Protein AF-A0A830CHP4-F1 (afdb_monomer_lite)

Secondary structure (DSSP, 8-state):
-----S-TT----HHHHHHHHHHHHHHHHHHHHHHHHHHHHTT-SS--GGG--

Radius of gyration: 16.8 Å; chains: 1; bounding box: 36×23×36 Å

pLDDT: mean 87.75, std 13.55, range [40.47, 98.31]

Sequence (53 aa):
MTERDFKTDLRFKSSAVAALQEAVEAYLVGLFEDTNLCDIHAKRVTIMPKDEN

Foldseek 3Di:
DDPPPDDPPDDDDPVVVVVVVVVVVVVVVVLVVQLCVQQVVVVHRDRDPVSND

Organism: NCBI:txid374723

Structure (mmCIF, N/CA/C/O backbone):
data_AF-A0A830CHP4-F1
#
_entry.id   AF-A0A830CHP4-F1
#
loop_
_atom_site.group_PDB
_atom_site.id
_atom_site.type_symbol
_atom_site.label_atom_id
_atom_site.label_alt_id
_atom_site.label_comp_id
_atom_site.label_asym_id
_atom_site.label_entity_id
_atom_site.label_seq_id
_atom_site.pdbx_PDB_ins_code
_atom_site.Cartn_x
_atom_site.Cartn_y
_atom_site.Cartn_z
_atom_site.occupancy
_atom_site.B_iso_or_equiv
_atom_site.auth_seq_id
_atom_site.auth_comp_id
_atom_site.auth_asym_id
_atom_site.auth_atom_id
_atom_site.pdbx_PDB_model_num
ATOM 1 N N . MET A 1 1 ? -17.914 -19.761 -8.031 1.00 40.47 1 MET A N 1
ATOM 2 C CA . MET A 1 1 ? -17.118 -19.789 -6.790 1.00 40.47 1 MET A CA 1
ATOM 3 C C . MET A 1 1 ? -17.476 -18.526 -6.029 1.00 40.47 1 MET A C 1
ATOM 5 O O . MET A 1 1 ? -17.088 -17.454 -6.458 1.00 40.47 1 MET A O 1
ATOM 9 N N . THR A 1 2 ? -18.377 -18.604 -5.049 1.00 51.59 2 THR A N 1
ATOM 10 C CA . THR A 1 2 ? -18.817 -17.420 -4.294 1.00 51.59 2 THR A CA 1
ATOM 11 C C . THR A 1 2 ? -18.081 -17.396 -2.962 1.00 51.59 2 THR A C 1
ATOM 13 O O . THR A 1 2 ? -18.368 -18.231 -2.110 1.00 51.59 2 THR A O 1
ATOM 16 N N . GLU A 1 3 ? -17.141 -16.464 -2.809 1.00 59.84 3 GLU A N 1
ATOM 17 C CA . GLU A 1 3 ? -16.335 -16.196 -1.607 1.00 59.84 3 GLU A CA 1
ATOM 18 C C . GLU A 1 3 ? -17.191 -15.666 -0.442 1.00 59.84 3 GLU A C 1
ATOM 20 O O . GLU A 1 3 ? -17.111 -14.502 -0.054 1.00 59.84 3 GLU A O 1
ATOM 25 N N . ARG A 1 4 ? -18.071 -16.494 0.122 1.00 58.53 4 ARG A N 1
ATOM 26 C CA . ARG A 1 4 ? -18.832 -16.133 1.327 1.00 58.53 4 ARG A CA 1
ATOM 27 C C . ARG A 1 4 ? -18.551 -17.104 2.462 1.00 58.53 4 ARG A C 1
ATOM 29 O O . ARG A 1 4 ? -19.472 -17.701 2.998 1.00 58.53 4 ARG A O 1
ATOM 36 N N . ASP A 1 5 ? -17.279 -17.189 2.843 1.00 64.56 5 ASP A N 1
ATOM 37 C CA . ASP A 1 5 ? -16.832 -17.856 4.075 1.00 64.56 5 ASP A CA 1
ATOM 38 C C . ASP A 1 5 ? -16.286 -16.864 5.118 1.00 64.56 5 ASP A C 1
ATOM 40 O O . ASP A 1 5 ? -15.531 -17.221 6.020 1.00 64.56 5 ASP A O 1
ATOM 44 N N . PHE A 1 6 ? -16.704 -15.598 5.051 1.00 65.44 6 PHE A N 1
ATOM 45 C CA . PHE A 1 6 ? -16.523 -14.677 6.168 1.00 65.44 6 PHE A CA 1
ATOM 46 C C . PHE A 1 6 ? -17.749 -14.745 7.073 1.00 65.44 6 PHE A C 1
ATOM 48 O O . PHE A 1 6 ? -18.881 -14.543 6.632 1.00 65.44 6 PHE A O 1
ATOM 55 N N . LYS A 1 7 ? -17.509 -15.061 8.350 1.00 75.31 7 LYS A N 1
ATOM 56 C CA . LYS A 1 7 ? -18.520 -15.145 9.411 1.00 75.31 7 LYS A CA 1
ATOM 57 C C . LYS A 1 7 ? -19.424 -13.907 9.333 1.00 75.31 7 LYS A C 1
ATOM 59 O O . LYS A 1 7 ? -18.953 -12.792 9.539 1.00 75.31 7 LYS A O 1
ATOM 64 N N . THR A 1 8 ? -20.706 -14.104 9.027 1.00 74.44 8 THR A N 1
ATOM 65 C CA . THR A 1 8 ? -21.647 -13.033 8.637 1.00 74.44 8 THR A CA 1
ATOM 66 C C . THR A 1 8 ? -21.966 -12.025 9.744 1.00 74.44 8 THR A C 1
ATOM 68 O O . THR A 1 8 ? -22.693 -11.071 9.499 1.00 74.44 8 THR A O 1
ATOM 71 N N . ASP A 1 9 ? -21.426 -12.228 10.946 1.00 82.56 9 ASP A N 1
ATOM 72 C CA . ASP A 1 9 ? -21.715 -11.445 12.150 1.00 82.56 9 ASP A CA 1
ATOM 73 C C . ASP A 1 9 ? -20.447 -10.823 12.772 1.00 82.56 9 ASP A C 1
ATOM 75 O O . ASP A 1 9 ? -20.339 -10.602 13.980 1.00 82.56 9 ASP A O 1
ATOM 79 N N . LEU A 1 10 ? -19.426 -10.575 11.945 1.00 84.88 10 LEU A N 1
ATOM 80 C CA . LEU A 1 10 ? -18.182 -9.950 12.382 1.00 84.88 10 LEU A CA 1
ATOM 81 C C . LEU A 1 10 ? -18.326 -8.421 12.402 1.00 84.88 10 LEU A C 1
ATOM 83 O O . LEU A 1 10 ? -18.613 -7.792 11.385 1.00 84.88 10 LEU A O 1
ATOM 87 N N . ARG A 1 11 ? -18.094 -7.806 13.565 1.00 89.69 11 ARG A N 1
ATOM 88 C CA . ARG A 1 11 ? -18.083 -6.345 13.727 1.00 89.69 11 ARG A CA 1
ATOM 89 C C . ARG A 1 11 ? -16.644 -5.870 13.884 1.00 89.69 11 ARG A C 1
ATOM 91 O O . ARG A 1 11 ? -15.945 -6.305 14.797 1.00 89.69 11 ARG A O 1
ATOM 98 N N . PHE A 1 12 ? -16.215 -4.958 13.020 1.00 88.56 12 PHE A N 1
ATOM 99 C CA . PHE A 1 12 ? -14.887 -4.355 13.088 1.00 88.56 12 PHE A CA 1
ATOM 100 C C . PHE A 1 12 ? -14.927 -3.017 13.823 1.00 88.56 12 PHE A C 1
ATOM 102 O O . PHE A 1 12 ? -15.881 -2.248 13.703 1.00 88.56 12 PHE A O 1
ATOM 109 N N . LYS A 1 13 ? -13.861 -2.719 14.569 1.00 95.00 13 LYS A N 1
ATOM 110 C CA . LYS A 1 13 ? -13.613 -1.355 15.048 1.00 95.00 13 LYS A CA 1
ATOM 111 C C . LYS A 1 13 ? -13.212 -0.483 13.858 1.00 95.00 13 LYS A C 1
ATOM 113 O O . LYS A 1 13 ? -12.492 -0.956 12.983 1.00 95.00 13 LYS A O 1
ATOM 118 N N . SER A 1 14 ? -13.593 0.794 13.862 1.00 94.56 14 SER A N 1
ATOM 119 C CA . SER A 1 14 ? -13.151 1.754 12.837 1.00 94.56 14 SER A CA 1
ATOM 120 C C . SER A 1 14 ? -11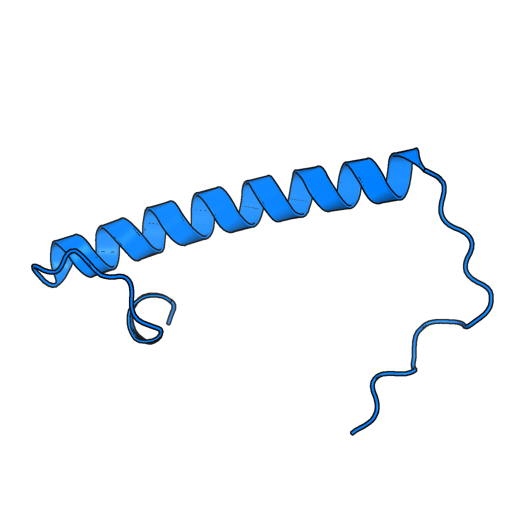.623 1.808 12.721 1.00 94.56 14 SER A C 1
ATOM 122 O O . SER A 1 14 ? -11.088 1.820 11.619 1.00 94.56 14 SER A O 1
ATOM 124 N N . SER A 1 15 ? -10.916 1.729 13.851 1.00 96.75 15 SER A N 1
ATOM 125 C CA . SER A 1 15 ? -9.451 1.678 13.885 1.00 96.75 15 SER A CA 1
ATOM 126 C C . SER A 1 15 ? -8.859 0.419 13.249 1.00 96.75 15 SER A C 1
ATOM 128 O O . SER A 1 15 ? -7.767 0.479 12.701 1.00 96.75 15 SER A O 1
ATOM 130 N N . ALA A 1 16 ? -9.562 -0.717 13.300 1.00 95.56 16 ALA A N 1
ATOM 131 C CA . ALA A 1 16 ? -9.100 -1.946 12.658 1.00 95.56 16 ALA A CA 1
ATOM 132 C C . ALA A 1 16 ? -9.176 -1.828 11.131 1.00 95.56 16 ALA A C 1
ATOM 134 O O . ALA A 1 16 ? -8.269 -2.272 10.440 1.00 95.56 16 ALA A O 1
ATOM 135 N N . VAL A 1 17 ? -10.228 -1.186 10.613 1.00 95.12 17 VAL A N 1
ATOM 136 C CA . VAL A 1 17 ? -10.355 -0.908 9.176 1.00 95.12 17 VAL A CA 1
ATOM 137 C C . VAL A 1 17 ? -9.276 0.074 8.719 1.00 95.12 17 VAL A C 1
ATOM 139 O O . VAL A 1 17 ? -8.633 -0.174 7.707 1.00 95.12 17 VAL A O 1
ATOM 142 N N . ALA A 1 18 ? -9.018 1.132 9.496 1.00 97.25 18 ALA A N 1
ATOM 143 C CA . ALA A 1 18 ? -7.952 2.088 9.196 1.00 97.25 18 ALA A CA 1
ATOM 144 C C . ALA A 1 18 ? -6.563 1.425 9.167 1.00 97.25 18 ALA A C 1
ATOM 146 O O . ALA A 1 18 ? -5.802 1.641 8.232 1.00 97.25 18 ALA A O 1
ATOM 147 N N . ALA A 1 19 ? -6.262 0.560 10.141 1.00 97.44 19 ALA A N 1
ATOM 148 C CA . ALA A 1 19 ? -4.996 -0.171 10.175 1.00 97.44 19 ALA A CA 1
ATOM 149 C C . ALA A 1 19 ? -4.832 -1.126 8.980 1.00 97.44 19 ALA A C 1
ATOM 151 O O . ALA A 1 19 ? -3.737 -1.257 8.442 1.00 97.44 19 ALA A O 1
ATOM 152 N N . LEU A 1 20 ? -5.914 -1.786 8.547 1.00 97.38 20 LEU A N 1
ATOM 153 C CA . LEU A 1 20 ? -5.888 -2.626 7.346 1.00 97.38 20 LEU A CA 1
ATOM 154 C C . LEU A 1 20 ? -5.646 -1.796 6.088 1.00 97.38 20 LEU A C 1
ATOM 156 O O . LEU A 1 20 ? -4.864 -2.213 5.241 1.00 97.38 20 LEU A O 1
ATOM 160 N N . GLN A 1 21 ? -6.287 -0.632 5.975 1.00 97.75 21 GLN A N 1
ATOM 161 C CA . GLN A 1 21 ? -6.069 0.269 4.850 1.00 97.75 21 GLN A CA 1
ATOM 162 C C . GLN A 1 21 ? -4.604 0.712 4.780 1.00 97.75 21 GLN A C 1
ATOM 164 O O . GLN A 1 21 ? -3.981 0.562 3.736 1.00 97.75 21 GLN A O 1
ATOM 169 N N . GLU A 1 22 ? -4.037 1.174 5.894 1.00 98.00 22 GLU A N 1
ATOM 170 C CA . GLU A 1 22 ? -2.642 1.619 5.954 1.00 98.00 22 GLU A CA 1
ATOM 171 C C . GLU A 1 22 ? -1.664 0.489 5.596 1.00 98.00 22 GLU A C 1
ATOM 173 O O . GLU A 1 22 ? -0.746 0.683 4.801 1.00 98.00 22 GLU A O 1
ATOM 178 N N . ALA A 1 23 ? -1.892 -0.719 6.119 1.00 98.06 23 ALA A N 1
ATOM 179 C CA . ALA A 1 23 ? -1.065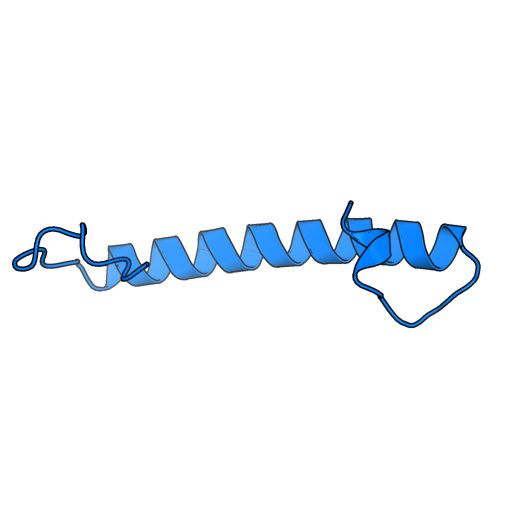 -1.879 5.798 1.00 98.06 23 ALA A CA 1
ATOM 180 C C . ALA A 1 23 ? -1.139 -2.261 4.309 1.00 98.06 23 ALA A C 1
ATOM 182 O O . ALA A 1 23 ? -0.117 -2.578 3.700 1.00 98.06 23 ALA A O 1
ATOM 183 N N . VAL A 1 24 ? -2.338 -2.229 3.719 1.00 98.00 24 VAL A N 1
ATOM 184 C CA . VAL A 1 24 ? -2.547 -2.545 2.299 1.00 98.00 24 VAL A CA 1
ATOM 185 C C . VAL A 1 24 ? -1.922 -1.479 1.405 1.00 98.00 24 VAL A C 1
ATOM 187 O O . VAL A 1 24 ? -1.260 -1.827 0.434 1.00 98.00 24 VAL A O 1
ATOM 190 N N . GLU A 1 25 ? -2.075 -0.198 1.734 1.00 98.31 25 GLU A N 1
ATOM 191 C CA . GLU A 1 25 ? -1.450 0.893 0.985 1.00 98.31 25 GLU A CA 1
ATOM 192 C C . GLU A 1 25 ? 0.078 0.792 1.028 1.00 98.31 25 GLU A C 1
ATOM 194 O O . GLU A 1 25 ? 0.712 0.839 -0.022 1.00 98.31 25 GLU A O 1
ATOM 199 N N . ALA A 1 26 ? 0.672 0.558 2.203 1.00 98.06 26 ALA A N 1
ATOM 200 C CA . ALA A 1 26 ? 2.118 0.375 2.329 1.00 98.06 26 ALA A CA 1
ATOM 201 C C . ALA A 1 26 ? 2.632 -0.817 1.503 1.00 98.06 26 ALA A C 1
ATOM 203 O O . ALA A 1 26 ? 3.668 -0.717 0.845 1.00 98.06 26 ALA A O 1
ATOM 204 N N . TYR A 1 27 ? 1.895 -1.932 1.500 1.00 97.94 27 TYR A N 1
ATOM 205 C CA . TYR A 1 27 ? 2.232 -3.100 0.687 1.00 97.94 27 TYR A CA 1
ATOM 206 C C . TYR A 1 27 ? 2.151 -2.803 -0.815 1.00 97.94 27 TYR A C 1
ATOM 208 O O . TYR A 1 27 ? 3.084 -3.117 -1.551 1.00 97.94 27 TYR A O 1
ATOM 216 N N . LEU A 1 28 ? 1.059 -2.180 -1.269 1.00 97.56 28 LEU A N 1
ATOM 217 C CA . LEU A 1 28 ? 0.861 -1.859 -2.683 1.00 97.56 28 LEU A CA 1
ATOM 218 C C . LEU A 1 28 ? 1.884 -0.841 -3.186 1.00 97.56 28 LEU A C 1
ATOM 220 O O . LEU A 1 28 ? 2.358 -0.977 -4.309 1.00 97.56 28 LEU A O 1
ATOM 224 N N . VAL A 1 29 ? 2.254 0.146 -2.367 1.00 97.81 29 VAL A N 1
ATOM 225 C CA . VAL A 1 29 ? 3.310 1.106 -2.712 1.00 97.81 29 VAL A CA 1
ATOM 226 C C . VAL A 1 29 ? 4.628 0.376 -2.965 1.00 97.81 29 VAL A C 1
ATOM 228 O O . VAL A 1 29 ? 5.187 0.531 -4.047 1.00 97.81 29 VAL A O 1
ATOM 231 N N . GLY A 1 30 ? 5.078 -0.478 -2.039 1.00 96.62 30 GLY A N 1
ATOM 232 C CA . GLY A 1 30 ? 6.314 -1.248 -2.229 1.00 96.62 30 GLY A CA 1
ATOM 233 C C . GLY A 1 30 ? 6.252 -2.190 -3.437 1.00 96.62 30 GLY A C 1
ATOM 234 O O . GLY A 1 30 ? 7.188 -2.254 -4.229 1.00 96.62 30 GLY A O 1
ATOM 235 N N . LEU A 1 31 ? 5.114 -2.861 -3.643 1.00 96.06 31 LEU A N 1
ATOM 236 C CA . LEU A 1 31 ? 4.910 -3.734 -4.800 1.00 96.06 31 LEU A CA 1
ATOM 237 C C . LEU A 1 31 ? 5.022 -2.966 -6.126 1.00 96.06 31 LEU A C 1
ATOM 239 O O . LEU A 1 31 ? 5.666 -3.437 -7.064 1.00 96.06 31 LEU A O 1
ATOM 243 N N . PHE A 1 32 ? 4.416 -1.781 -6.222 1.00 96.38 32 PHE A N 1
ATOM 244 C CA . PHE A 1 32 ? 4.491 -0.968 -7.435 1.00 96.38 32 PHE A CA 1
ATOM 245 C C . PHE A 1 32 ? 5.865 -0.325 -7.644 1.00 96.38 32 PHE A C 1
ATOM 247 O O . PHE A 1 32 ? 6.253 -0.122 -8.794 1.00 96.38 32 PHE A O 1
ATOM 254 N N . GLU A 1 33 ? 6.621 -0.044 -6.581 1.00 96.00 33 GLU A N 1
ATOM 255 C CA . GLU A 1 33 ? 8.023 0.373 -6.688 1.00 96.00 33 GLU A CA 1
ATOM 256 C C . GLU A 1 33 ? 8.872 -0.719 -7.351 1.00 96.00 33 GLU A C 1
ATOM 258 O O . GLU A 1 33 ? 9.549 -0.445 -8.346 1.00 96.00 33 GLU A O 1
ATOM 263 N N . ASP A 1 34 ? 8.766 -1.962 -6.873 1.00 95.31 34 ASP A N 1
ATOM 264 C CA . ASP A 1 34 ? 9.472 -3.113 -7.448 1.00 95.31 34 ASP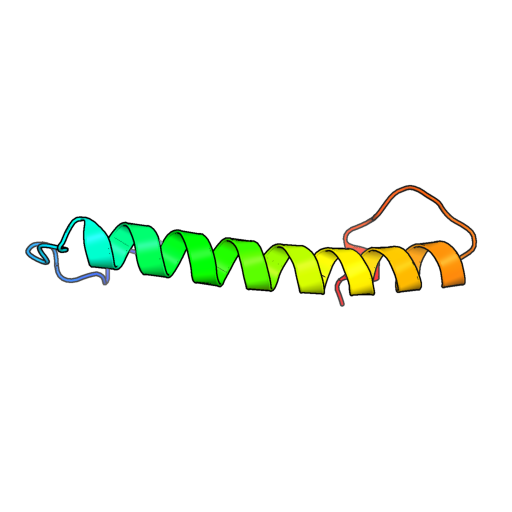 A CA 1
ATOM 265 C C . ASP A 1 34 ? 9.034 -3.380 -8.896 1.00 95.31 34 ASP A C 1
ATOM 267 O O . ASP A 1 34 ? 9.863 -3.533 -9.797 1.00 95.31 34 ASP A O 1
ATOM 271 N N . THR A 1 35 ? 7.727 -3.339 -9.155 1.00 95.06 35 THR A N 1
ATOM 272 C CA . THR A 1 35 ? 7.162 -3.538 -10.499 1.00 95.06 35 THR A CA 1
ATOM 273 C C . THR A 1 35 ? 7.657 -2.468 -11.480 1.00 95.06 35 THR A C 1
ATOM 275 O O . THR A 1 35 ? 8.014 -2.764 -12.624 1.00 95.06 35 THR A O 1
ATOM 278 N N . ASN A 1 36 ? 7.746 -1.211 -11.037 1.00 94.50 36 ASN A N 1
ATOM 279 C CA . ASN A 1 36 ? 8.298 -0.119 -11.834 1.00 94.50 36 ASN A CA 1
ATOM 280 C C . ASN A 1 36 ? 9.794 -0.327 -12.139 1.00 94.50 36 ASN A C 1
ATOM 282 O O . ASN A 1 36 ? 10.238 -0.052 -13.256 1.00 94.50 36 ASN A O 1
ATOM 286 N N . LEU A 1 37 ? 10.576 -0.858 -11.192 1.00 93.00 37 LEU A N 1
ATOM 287 C CA . LEU A 1 37 ? 11.977 -1.222 -11.440 1.00 93.00 37 LEU A CA 1
ATOM 288 C C . LEU A 1 37 ? 12.100 -2.327 -12.502 1.00 93.00 37 LEU A C 1
ATOM 290 O O . LEU A 1 37 ? 12.959 -2.230 -13.385 1.00 93.00 37 LEU A O 1
ATOM 294 N N . CYS A 1 38 ? 11.229 -3.339 -12.465 1.00 93.62 38 CYS A N 1
ATOM 295 C CA . CYS A 1 38 ? 11.156 -4.386 -13.487 1.00 93.62 38 CYS A CA 1
ATOM 296 C C . CYS A 1 38 ? 10.796 -3.826 -14.875 1.00 93.62 38 CYS A C 1
ATOM 298 O O . CYS A 1 38 ? 11.404 -4.216 -15.879 1.00 93.62 38 CYS A O 1
ATOM 300 N N . ASP A 1 39 ? 9.875 -2.864 -14.951 1.00 94.06 39 ASP A N 1
ATOM 301 C CA . ASP A 1 39 ? 9.481 -2.253 -16.223 1.00 94.06 39 ASP A CA 1
ATOM 302 C C . ASP A 1 39 ? 10.607 -1.380 -16.818 1.00 94.06 39 ASP A C 1
ATOM 304 O O . ASP A 1 39 ? 10.924 -1.481 -18.011 1.00 94.06 39 ASP A O 1
ATOM 308 N N . ILE A 1 40 ? 11.319 -0.623 -15.971 1.00 94.38 40 ILE A N 1
ATOM 309 C CA . ILE A 1 40 ? 12.532 0.123 -16.352 1.00 94.38 40 ILE A CA 1
ATOM 310 C C . ILE A 1 40 ? 13.634 -0.831 -16.829 1.00 94.38 40 ILE A C 1
ATOM 312 O O . ILE A 1 40 ? 14.284 -0.5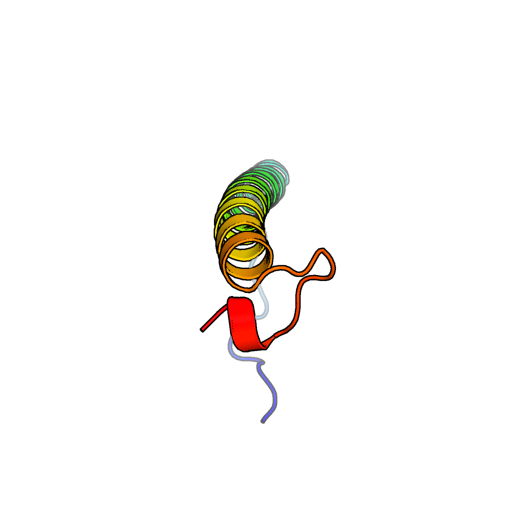63 -17.846 1.00 94.38 40 ILE A O 1
ATOM 316 N N . HIS A 1 41 ? 13.833 -1.965 -16.149 1.00 94.00 41 HIS A N 1
ATOM 317 C CA . HIS A 1 41 ? 14.774 -3.003 -16.578 1.00 94.00 41 HIS A CA 1
ATOM 318 C C . HIS A 1 41 ? 14.432 -3.528 -17.983 1.00 94.00 41 HIS A C 1
ATOM 320 O O . HIS A 1 41 ? 15.320 -3.729 -18.816 1.00 94.00 41 HIS A O 1
ATOM 326 N N . ALA A 1 42 ? 13.139 -3.658 -18.288 1.00 93.25 42 ALA A N 1
ATOM 327 C CA . ALA A 1 42 ? 12.632 -4.020 -19.608 1.00 93.25 42 ALA A CA 1
ATOM 328 C C . ALA A 1 42 ? 12.622 -2.858 -20.628 1.00 93.25 42 ALA A C 1
ATOM 330 O O . ALA A 1 42 ? 12.156 -3.052 -21.754 1.00 93.25 42 ALA A O 1
ATOM 331 N N . LYS A 1 43 ? 13.162 -1.680 -20.274 1.00 94.38 43 LYS A N 1
ATOM 332 C CA . LYS A 1 43 ? 13.197 -0.443 -21.081 1.00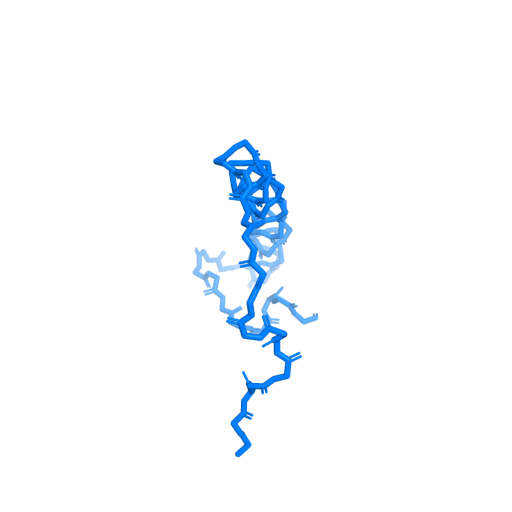 94.38 43 LYS A CA 1
ATOM 333 C C . LYS A 1 43 ? 11.811 0.095 -21.447 1.00 94.38 43 LYS A C 1
ATOM 335 O O . LYS A 1 43 ? 11.599 0.582 -22.560 1.00 94.38 43 LYS A O 1
ATOM 340 N N . ARG A 1 44 ? 10.863 -0.006 -20.524 1.00 92.56 44 ARG A N 1
ATOM 341 C CA . ARG A 1 44 ? 9.491 0.485 -20.672 1.00 92.56 44 ARG A CA 1
ATOM 342 C C . ARG A 1 44 ? 9.149 1.430 -19.514 1.00 92.56 44 ARG A C 1
ATO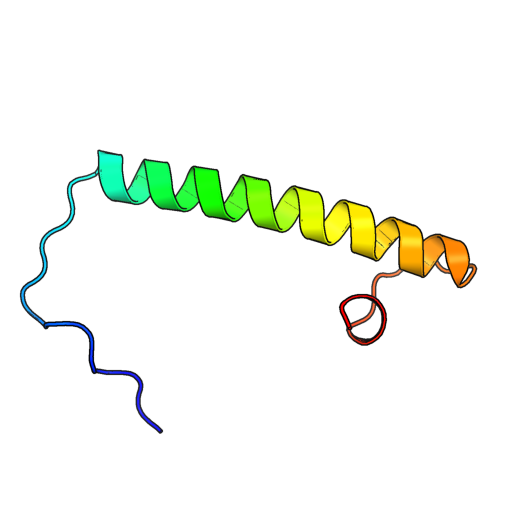M 344 O O . ARG A 1 44 ? 9.963 1.643 -18.621 1.00 92.56 44 ARG A O 1
ATOM 351 N N . VAL A 1 45 ? 7.996 2.087 -19.634 1.00 85.88 45 VAL A N 1
ATOM 352 C CA . VAL A 1 45 ? 7.485 3.104 -18.687 1.00 85.88 45 VAL A CA 1
ATOM 353 C C . VAL A 1 45 ? 6.054 2.775 -18.232 1.00 85.88 45 VAL A C 1
ATOM 355 O O . VAL A 1 45 ? 5.494 3.431 -17.360 1.00 85.88 45 VAL A O 1
ATOM 358 N N . THR A 1 46 ? 5.421 1.785 -18.856 1.00 92.75 46 THR A N 1
ATOM 359 C CA . THR A 1 46 ? 4.040 1.397 -18.578 1.00 92.75 46 THR A CA 1
ATOM 360 C C . THR A 1 46 ? 4.060 0.019 -17.947 1.00 92.75 46 THR A C 1
ATOM 362 O O . THR A 1 46 ? 4.264 -0.968 -18.655 1.00 92.75 46 THR A O 1
ATOM 365 N N . ILE A 1 47 ? 3.787 -0.020 -16.642 1.00 90.50 47 ILE A N 1
ATOM 366 C CA . ILE A 1 47 ? 3.630 -1.251 -15.868 1.00 90.50 47 ILE A CA 1
ATOM 367 C C . ILE A 1 47 ? 2.623 -2.170 -16.563 1.00 90.50 47 ILE A C 1
ATOM 369 O O . ILE A 1 47 ? 1.521 -1.751 -16.934 1.00 90.50 47 ILE A O 1
ATOM 373 N N . MET A 1 48 ? 3.005 -3.430 -16.741 1.00 87.00 48 MET A N 1
ATOM 374 C CA . MET A 1 48 ? 2.148 -4.472 -17.286 1.00 87.00 48 MET A CA 1
ATOM 375 C C . MET A 1 48 ? 2.034 -5.644 -16.307 1.00 87.00 48 MET A C 1
ATOM 377 O O . MET A 1 48 ? 2.968 -5.905 -15.559 1.00 87.00 48 MET A O 1
ATOM 381 N N . PRO A 1 49 ? 0.967 -6.461 -16.395 1.00 86.19 49 PRO A N 1
ATOM 382 C CA . PRO A 1 49 ? 0.782 -7.617 -15.508 1.00 86.19 49 PRO A CA 1
ATOM 383 C C . PRO A 1 49 ? 1.933 -8.635 -15.514 1.00 86.19 49 PRO A C 1
ATOM 385 O O . PRO A 1 49 ? 2.043 -9.459 -14.619 1.00 86.19 49 PRO A O 1
ATOM 388 N N . LYS A 1 50 ? 2.788 -8.619 -16.544 1.00 84.81 50 LYS A N 1
ATOM 389 C CA . LYS A 1 50 ? 3.981 -9.474 -16.630 1.00 84.81 50 LYS A CA 1
ATOM 390 C C . LYS A 1 50 ? 5.143 -9.011 -15.743 1.00 84.81 50 LYS A C 1
ATOM 392 O O . LYS A 1 50 ? 6.085 -9.776 -15.597 1.00 84.81 50 LYS A O 1
ATOM 397 N N . ASP A 1 51 ? 5.081 -7.796 -15.206 1.00 82.50 51 ASP A N 1
ATOM 398 C CA . ASP A 1 51 ? 6.117 -7.209 -14.347 1.00 82.50 51 ASP A CA 1
ATOM 399 C C . ASP A 1 51 ? 5.902 -7.547 -12.866 1.00 82.50 51 ASP A C 1
ATOM 401 O O . ASP A 1 51 ? 6.804 -7.364 -12.060 1.00 82.50 51 ASP A O 1
ATOM 405 N N . GLU A 1 52 ? 4.722 -8.071 -12.531 1.00 71.44 52 GLU A N 1
ATOM 406 C CA . GLU A 1 52 ? 4.287 -8.424 -11.175 1.00 71.44 52 GLU A CA 1
ATOM 407 C C . GLU A 1 52 ? 4.536 -9.915 -10.825 1.00 71.44 52 GLU A C 1
ATOM 409 O O . GLU A 1 52 ? 4.147 -10.348 -9.741 1.00 71.44 52 GLU A O 1
ATOM 414 N N . ASN A 1 53 ? 5.129 -10.715 -11.735 1.00 63.97 53 ASN A N 1
ATOM 415 C CA . ASN A 1 53 ? 5.255 -12.188 -11.621 1.00 63.97 53 ASN A CA 1
ATOM 416 C C . ASN A 1 53 ? 6.637 -12.689 -11.194 1.00 63.97 53 ASN A C 1
ATOM 418 O O . ASN A 1 53 ? 7.643 -12.231 -11.782 1.00 63.97 53 ASN A O 1
#

InterPro domains:
  IPR000164 Histone H3/CENP-A [PR00622] (7-25)
  IPR000164 Histone H3/CENP-A [PR00622] (25-41)
  IPR000164 Histone H3/CENP-A [PR00622] (41-53)
  IPR000164 Histone H3/CENP-A [PTHR11426] (4-51)
  IPR000164 Histone H3/CENP-A [SM00428] (1-53)
  IPR007125 Core Histone H2A/H2B/H3 domain [PF00125] (5-51)
  IPR009072 Histone-fold [G3DSA:1.10.20.10] (2-53)
  IPR009072 Histone-fold [SSF47113] (5-51)